Protein AF-A0A813EXC9-F1 (afdb_monomer_lite)

pLDDT: mean 82.4, std 14.67, range [36.88, 93.81]

Structure (mmCIF, N/CA/C/O backbone):
data_AF-A0A813EXC9-F1
#
_entry.id   AF-A0A813EXC9-F1
#
loop_
_atom_site.group_PDB
_atom_site.id
_atom_site.type_symbol
_atom_site.label_atom_id
_atom_site.label_alt_id
_atom_site.label_comp_id
_atom_site.label_asym_id
_atom_site.label_entity_id
_atom_site.label_seq_id
_atom_site.pdbx_PDB_ins_code
_atom_site.Cartn_x
_atom_site.Cartn_y
_atom_site.Cartn_z
_atom_site.occupancy
_atom_site.B_iso_or_equiv
_atom_site.auth_seq_id
_atom_site.auth_comp_id
_atom_site.auth_asym_id
_atom_site.auth_atom_id
_atom_site.pdbx_PDB_model_num
ATOM 1 N N . MET A 1 1 ? 33.077 -6.868 24.577 1.00 56.34 1 MET A N 1
ATOM 2 C CA . MET A 1 1 ? 31.597 -6.773 24.612 1.00 56.34 1 MET A CA 1
ATOM 3 C C . MET A 1 1 ? 31.116 -5.971 23.408 1.00 56.34 1 MET A C 1
ATOM 5 O O . MET A 1 1 ? 31.463 -4.803 23.296 1.00 56.34 1 MET A O 1
ATOM 9 N N . GLY A 1 2 ? 30.395 -6.595 22.471 1.00 70.31 2 GLY A N 1
ATOM 10 C CA . GLY A 1 2 ? 29.879 -5.914 21.276 1.00 70.31 2 GLY A CA 1
ATOM 11 C C . GLY A 1 2 ? 28.722 -4.968 21.612 1.00 70.31 2 GLY A C 1
ATOM 12 O O . GLY A 1 2 ? 27.832 -5.329 22.382 1.00 70.31 2 GLY A O 1
ATOM 13 N N . LYS A 1 3 ? 28.735 -3.751 21.055 1.00 75.19 3 LYS A N 1
ATOM 14 C CA . LYS A 1 3 ? 27.667 -2.755 21.242 1.00 75.19 3 LYS A CA 1
ATOM 15 C C . LYS A 1 3 ? 26.341 -3.311 20.705 1.00 75.19 3 LYS A C 1
ATOM 17 O O . LYS A 1 3 ? 26.259 -3.676 19.534 1.00 75.19 3 LYS A O 1
ATOM 22 N N . LYS A 1 4 ? 25.297 -3.353 21.538 1.00 78.62 4 LYS A N 1
ATOM 23 C CA . LYS A 1 4 ? 23.938 -3.702 21.095 1.00 78.62 4 LYS A CA 1
ATOM 24 C C . LYS A 1 4 ? 23.381 -2.550 20.253 1.00 78.62 4 LYS A C 1
ATOM 26 O O . LYS A 1 4 ? 23.352 -1.410 20.710 1.00 78.62 4 LYS A O 1
ATOM 31 N N . SER A 1 5 ? 22.969 -2.842 19.023 1.00 81.19 5 SER A N 1
ATOM 32 C CA . SER A 1 5 ? 22.331 -1.877 18.122 1.00 81.19 5 SER A CA 1
ATOM 33 C C . SER A 1 5 ? 20.811 -1.991 18.239 1.00 81.19 5 SER A C 1
ATOM 35 O O . SER A 1 5 ? 20.254 -3.046 17.951 1.00 81.19 5 SER A O 1
ATOM 37 N N . TYR A 1 6 ? 20.144 -0.901 18.621 1.00 88.81 6 TYR A N 1
ATOM 38 C CA . TYR A 1 6 ? 18.678 -0.795 18.712 1.00 88.81 6 TYR A CA 1
ATOM 39 C C . TYR A 1 6 ? 18.052 -0.200 17.437 1.00 88.81 6 TYR A C 1
ATOM 41 O O . TYR A 1 6 ? 17.025 0.475 17.485 1.00 88.81 6 TYR A O 1
ATOM 49 N N . ARG A 1 7 ? 18.706 -0.366 16.279 1.00 89.19 7 ARG A N 1
ATOM 50 C CA . ARG A 1 7 ? 18.275 0.280 15.034 1.00 89.19 7 ARG A CA 1
ATOM 51 C C . ARG A 1 7 ? 17.138 -0.507 14.381 1.00 89.19 7 ARG A C 1
ATOM 53 O O . ARG A 1 7 ? 17.307 -1.667 14.016 1.00 89.19 7 ARG A O 1
ATOM 60 N N . ASN A 1 8 ? 15.997 0.153 14.192 1.00 87.69 8 ASN A N 1
ATOM 61 C CA . ASN A 1 8 ? 14.839 -0.437 13.527 1.00 87.69 8 ASN A CA 1
ATOM 62 C C . ASN A 1 8 ? 14.991 -0.359 12.002 1.00 87.69 8 ASN A C 1
ATOM 64 O O . ASN A 1 8 ? 15.122 0.729 11.440 1.00 87.69 8 ASN A O 1
ATOM 68 N N . ASN A 1 9 ? 14.918 -1.509 11.328 1.00 88.69 9 ASN A N 1
ATOM 69 C CA . ASN A 1 9 ? 14.975 -1.605 9.870 1.00 88.69 9 ASN A CA 1
ATOM 70 C C . ASN A 1 9 ? 13.575 -1.869 9.301 1.00 88.69 9 ASN A C 1
ATOM 72 O O . ASN A 1 9 ? 12.906 -2.824 9.692 1.00 88.69 9 ASN A O 1
ATOM 76 N N . GLY A 1 10 ? 13.133 -1.036 8.357 1.00 84.94 10 GLY A N 1
ATOM 77 C CA . GLY A 1 10 ? 11.822 -1.160 7.717 1.00 84.94 10 GLY A CA 1
ATOM 78 C C . GLY A 1 10 ? 11.909 -1.665 6.278 1.00 84.94 10 GLY A C 1
ATOM 79 O O . GLY A 1 10 ? 12.677 -1.144 5.468 1.00 84.94 10 GLY A O 1
ATOM 80 N N . SER A 1 11 ? 11.068 -2.636 5.919 1.00 87.56 11 SER A N 1
ATOM 8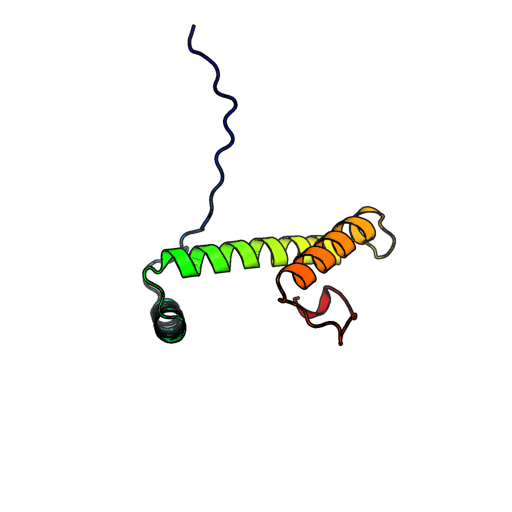1 C CA . SER A 1 11 ? 10.859 -3.006 4.517 1.00 87.56 11 SER A CA 1
ATOM 82 C C . SER A 1 11 ? 9.931 -1.996 3.833 1.00 87.56 11 SER A C 1
ATOM 84 O O . SER A 1 11 ? 8.897 -1.603 4.378 1.00 87.56 11 SER A O 1
ATOM 86 N N . THR A 1 12 ? 10.303 -1.563 2.626 1.00 88.56 12 THR A N 1
ATOM 87 C CA . THR A 1 12 ? 9.537 -0.575 1.837 1.00 88.56 12 THR A CA 1
ATOM 88 C C . THR A 1 12 ? 8.750 -1.193 0.684 1.00 88.56 12 THR A C 1
ATOM 90 O O . THR A 1 12 ? 7.905 -0.524 0.106 1.00 88.56 12 THR A O 1
ATOM 93 N N . PHE A 1 13 ? 9.013 -2.452 0.340 1.00 90.81 13 PHE A N 1
ATOM 94 C CA . PHE A 1 13 ? 8.383 -3.154 -0.775 1.00 90.81 13 PHE A CA 1
ATOM 95 C C . PHE A 1 13 ? 8.292 -4.647 -0.462 1.00 90.81 13 PHE A C 1
ATOM 97 O O . PHE A 1 13 ? 9.041 -5.159 0.374 1.00 90.81 13 PHE A O 1
ATOM 104 N N . ARG A 1 14 ? 7.408 -5.349 -1.170 1.00 89.31 14 ARG A N 1
ATOM 105 C CA . ARG A 1 14 ? 7.301 -6.808 -1.123 1.00 89.31 14 ARG A CA 1
ATOM 106 C C . ARG A 1 14 ? 7.428 -7.357 -2.538 1.00 89.31 14 ARG A C 1
ATOM 108 O O . ARG A 1 14 ? 6.852 -6.794 -3.461 1.00 89.31 14 ARG A O 1
ATOM 115 N N . LYS A 1 15 ? 8.205 -8.427 -2.706 1.00 90.38 15 LYS A N 1
ATOM 116 C CA . LYS A 1 15 ? 8.347 -9.106 -3.999 1.00 90.38 15 LYS A CA 1
ATOM 117 C C . LYS A 1 15 ? 7.093 -9.947 -4.294 1.00 90.38 15 LYS A C 1
ATOM 119 O O . LYS A 1 15 ? 6.497 -10.468 -3.344 1.00 90.38 15 LYS A O 1
ATOM 124 N N . PRO A 1 16 ? 6.704 -10.101 -5.571 1.00 91.50 16 PRO A N 1
ATOM 125 C CA . PRO A 1 16 ? 5.645 -11.028 -5.960 1.00 91.50 16 PRO A CA 1
ATOM 126 C C . PRO A 1 16 ? 6.021 -12.466 -5.574 1.00 91.50 16 PRO A C 1
ATOM 128 O O . PRO A 1 16 ? 7.198 -12.827 -5.587 1.00 91.50 16 PRO A O 1
ATOM 131 N N . LYS A 1 17 ? 5.022 -13.288 -5.221 1.00 89.75 17 LYS A N 1
ATOM 132 C CA . LYS A 1 17 ? 5.243 -14.700 -4.853 1.00 89.75 17 LYS A CA 1
ATOM 133 C C . LYS A 1 17 ? 5.713 -15.534 -6.046 1.00 89.75 17 LYS A C 1
ATOM 135 O O . LYS A 1 17 ? 6.579 -16.385 -5.886 1.00 89.75 17 LYS A O 1
ATOM 140 N N . ARG A 1 18 ? 5.128 -15.292 -7.221 1.00 90.25 18 ARG A N 1
ATOM 141 C CA . ARG A 1 18 ? 5.426 -15.991 -8.472 1.00 90.25 18 ARG A CA 1
ATOM 142 C C . ARG A 1 18 ? 6.117 -15.023 -9.441 1.00 90.25 18 ARG A C 1
ATOM 144 O O . ARG A 1 18 ? 5.528 -13.998 -9.790 1.00 90.25 18 ARG A O 1
ATOM 151 N N . PRO A 1 19 ? 7.373 -15.293 -9.841 1.00 88.88 19 PRO A N 1
ATOM 152 C CA . PRO A 1 19 ? 8.118 -14.371 -10.696 1.00 88.88 19 PRO A CA 1
ATOM 153 C C . PRO A 1 19 ? 7.554 -14.241 -12.119 1.00 88.88 19 PRO A C 1
ATOM 155 O O . PRO A 1 19 ? 7.451 -13.123 -12.623 1.00 88.88 19 PRO A O 1
ATOM 158 N N . PHE A 1 20 ? 7.159 -15.349 -12.752 1.0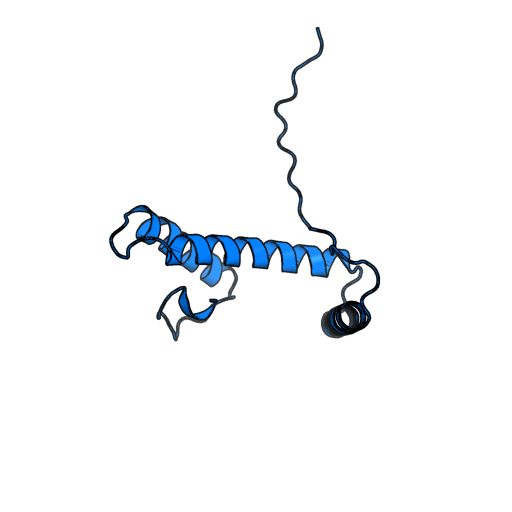0 88.06 20 PHE A N 1
ATOM 159 C CA . PHE A 1 20 ? 6.849 -15.403 -14.188 1.00 88.06 20 PHE A CA 1
ATOM 160 C C . PHE A 1 20 ? 5.357 -15.614 -14.461 1.00 88.06 20 PHE A C 1
ATOM 162 O O . PHE A 1 20 ? 4.933 -16.664 -14.927 1.00 88.06 20 PHE A O 1
ATOM 169 N N . GLU A 1 21 ? 4.554 -14.596 -14.167 1.00 91.25 21 GLU A N 1
ATOM 170 C CA . GLU A 1 21 ? 3.134 -14.559 -14.527 1.00 91.25 21 GLU A CA 1
ATOM 171 C C . GLU A 1 21 ? 2.934 -13.497 -15.605 1.00 91.25 21 GLU A C 1
ATOM 173 O O . GLU A 1 21 ? 3.184 -12.315 -15.355 1.00 91.25 21 GLU A O 1
ATOM 178 N N . LYS A 1 22 ? 2.515 -13.922 -16.802 1.00 91.81 22 LYS A N 1
ATOM 179 C CA . LYS A 1 22 ? 2.376 -13.044 -17.972 1.00 91.81 22 LYS A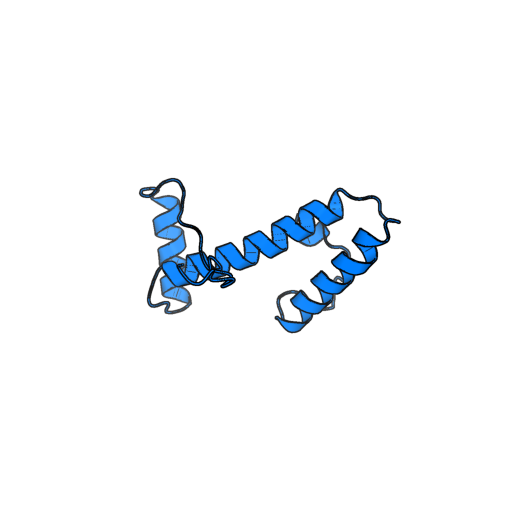 CA 1
ATOM 180 C C . LYS A 1 22 ? 1.436 -11.868 -17.688 1.00 91.81 22 LYS A C 1
ATOM 182 O O . LYS A 1 22 ? 1.836 -10.722 -17.845 1.00 91.81 22 LYS A O 1
ATOM 187 N N . GLU A 1 23 ? 0.256 -12.147 -17.138 1.00 91.56 23 GLU A N 1
ATOM 188 C CA . GLU A 1 23 ? -0.760 -11.136 -16.807 1.00 91.56 23 GLU A CA 1
ATOM 189 C C . GLU A 1 23 ? -0.229 -10.043 -15.867 1.00 91.56 23 GLU A C 1
ATOM 191 O O . GLU A 1 23 ? -0.447 -8.851 -16.088 1.00 91.56 23 GLU A O 1
ATOM 196 N N . ARG A 1 24 ? 0.529 -10.434 -14.832 1.00 92.38 24 ARG A N 1
ATOM 197 C CA . ARG A 1 24 ? 1.146 -9.495 -13.885 1.00 92.38 24 ARG A CA 1
ATOM 198 C C . ARG A 1 24 ? 2.207 -8.637 -14.568 1.00 92.38 24 ARG A C 1
ATOM 200 O O . ARG A 1 24 ? 2.290 -7.442 -14.293 1.00 92.38 24 ARG A O 1
ATOM 207 N N . LEU A 1 25 ? 3.046 -9.245 -15.408 1.00 91.44 25 LEU A N 1
ATOM 208 C CA . LEU A 1 25 ? 4.108 -8.536 -16.120 1.00 91.44 25 LEU A CA 1
ATOM 209 C C . LEU A 1 25 ? 3.526 -7.499 -17.083 1.00 91.44 25 LEU A C 1
ATOM 211 O O . LEU A 1 25 ? 4.009 -6.369 -17.081 1.00 91.44 25 LEU A O 1
ATOM 215 N N . ASP A 1 26 ? 2.477 -7.856 -17.821 1.00 93.00 26 ASP A N 1
ATOM 216 C CA . ASP A 1 26 ? 1.802 -6.964 -18.767 1.00 93.00 26 ASP A CA 1
ATOM 217 C C . ASP A 1 26 ? 1.113 -5.797 -18.036 1.00 93.00 26 ASP A C 1
ATOM 219 O O . ASP A 1 26 ? 1.277 -4.635 -18.417 1.00 93.00 26 ASP A O 1
ATOM 223 N N . ALA A 1 27 ? 0.432 -6.069 -16.915 1.00 91.56 27 ALA A N 1
ATOM 224 C CA . ALA A 1 27 ? -0.185 -5.032 -16.086 1.00 91.56 27 ALA A CA 1
ATOM 225 C C . ALA A 1 27 ? 0.848 -4.068 -15.472 1.00 91.56 27 ALA A C 1
ATOM 227 O O . ALA A 1 27 ? 0.651 -2.852 -15.475 1.00 91.56 27 ALA A O 1
ATOM 228 N N . GLU A 1 28 ? 1.971 -4.588 -14.963 1.00 90.94 28 GLU A N 1
ATOM 229 C CA . GLU A 1 28 ? 3.060 -3.756 -14.439 1.00 90.94 28 GLU A CA 1
ATOM 230 C C . GLU A 1 28 ? 3.700 -2.904 -15.537 1.00 90.94 28 GLU A C 1
ATOM 232 O O . GLU A 1 28 ? 3.999 -1.738 -15.293 1.00 90.94 28 GLU A O 1
ATOM 237 N N . MET A 1 29 ? 3.895 -3.455 -16.738 1.00 91.06 29 MET A N 1
ATOM 238 C CA . MET A 1 29 ? 4.459 -2.716 -17.871 1.00 91.06 29 MET A CA 1
ATOM 239 C C . MET A 1 29 ? 3.551 -1.573 -18.321 1.00 91.06 29 MET A C 1
ATOM 241 O O . MET A 1 29 ? 4.052 -0.484 -18.593 1.00 91.06 29 MET A O 1
ATOM 245 N N . LYS A 1 30 ? 2.231 -1.784 -18.330 1.00 93.56 30 LYS A N 1
ATOM 246 C CA . LYS A 1 30 ? 1.262 -0.730 -18.642 1.00 93.56 30 LYS A CA 1
ATOM 247 C C . LYS A 1 30 ? 1.369 0.449 -17.668 1.00 93.56 30 LYS A C 1
ATOM 249 O O . LYS A 1 30 ? 1.537 1.581 -18.103 1.00 93.56 30 LYS A O 1
ATOM 254 N N . ILE A 1 31 ? 1.373 0.179 -16.359 1.00 92.69 31 ILE A N 1
ATOM 255 C CA . ILE A 1 31 ? 1.499 1.217 -15.316 1.00 92.69 31 ILE A CA 1
ATOM 256 C C . ILE A 1 31 ? 2.848 1.940 -15.424 1.00 92.69 31 ILE A C 1
ATOM 258 O O . ILE A 1 31 ? 2.924 3.159 -15.299 1.00 92.69 31 ILE A O 1
ATOM 262 N N . VAL A 1 32 ? 3.931 1.196 -15.656 1.00 93.69 32 VAL A N 1
ATOM 263 C CA . VAL A 1 32 ? 5.264 1.785 -15.828 1.00 93.69 32 VAL A CA 1
ATOM 264 C C . VAL A 1 32 ? 5.300 2.722 -17.036 1.00 93.69 32 VAL A C 1
ATOM 266 O O . VAL A 1 32 ? 5.883 3.798 -16.926 1.00 93.69 32 VAL A O 1
ATOM 269 N N . GLY A 1 33 ? 4.654 2.347 -18.145 1.00 92.69 33 GLY A N 1
ATOM 270 C CA . GLY A 1 33 ? 4.548 3.177 -19.344 1.00 92.69 33 GLY A CA 1
ATOM 271 C C . GLY A 1 33 ? 3.703 4.435 -19.138 1.00 92.69 33 GLY A C 1
ATOM 272 O O . GLY A 1 33 ? 4.134 5.519 -19.513 1.00 92.69 33 GLY A O 1
ATOM 273 N N . GLU A 1 34 ? 2.539 4.312 -18.496 1.00 93.81 34 GLU A N 1
ATOM 274 C CA . GLU A 1 34 ? 1.620 5.437 -18.254 1.00 93.81 34 GLU A CA 1
ATOM 275 C C . GLU A 1 34 ? 2.219 6.510 -17.336 1.00 93.81 34 GLU A C 1
ATOM 277 O O . GLU A 1 34 ? 2.052 7.702 -17.582 1.00 93.81 34 GLU A O 1
ATOM 282 N N . TYR A 1 35 ? 2.933 6.096 -16.286 1.00 91.31 35 TYR A N 1
ATOM 283 C CA . TYR A 1 35 ? 3.497 7.012 -15.289 1.00 91.31 35 TYR A CA 1
ATOM 284 C C . TYR A 1 35 ? 4.994 7.305 -15.486 1.00 91.31 35 TYR A C 1
ATOM 286 O O . TYR A 1 35 ? 5.574 8.041 -14.689 1.00 91.31 35 TYR A O 1
ATOM 294 N N . GLY A 1 36 ? 5.636 6.734 -16.512 1.00 92.69 36 GLY A N 1
ATOM 295 C CA . GLY A 1 36 ? 7.057 6.954 -16.811 1.00 92.69 36 GLY A CA 1
ATOM 296 C C . GLY A 1 36 ? 8.013 6.478 -15.709 1.00 92.69 36 GLY A C 1
ATOM 297 O O . GLY A 1 36 ? 9.016 7.133 -15.422 1.00 92.69 36 GLY A O 1
ATOM 298 N N . LEU A 1 37 ? 7.700 5.361 -15.047 1.00 93.56 37 LEU A N 1
ATOM 299 C CA . LEU A 1 37 ? 8.487 4.855 -13.916 1.00 93.56 37 LEU A CA 1
ATOM 300 C C . LEU A 1 37 ? 9.819 4.248 -14.381 1.00 93.56 37 LEU A C 1
ATOM 302 O O . LEU A 1 37 ? 9.887 3.563 -15.400 1.00 93.56 37 LEU A O 1
ATOM 306 N N . LYS A 1 38 ? 10.889 4.419 -13.594 1.00 88.25 38 LYS A N 1
ATOM 307 C CA . LYS A 1 38 ? 12.218 3.889 -13.959 1.00 88.25 38 LYS A CA 1
ATOM 308 C C . LYS A 1 38 ? 12.332 2.392 -13.680 1.00 88.25 38 LYS A C 1
ATOM 310 O O . LYS A 1 38 ? 12.999 1.670 -14.413 1.00 88.25 38 LYS A O 1
ATOM 315 N N . ASN A 1 39 ? 11.730 1.927 -12.581 1.00 89.88 39 ASN A N 1
ATOM 316 C CA . ASN A 1 39 ? 11.913 0.567 -12.072 1.00 89.88 39 ASN A CA 1
ATOM 317 C C . ASN A 1 39 ? 10.607 -0.042 -11.542 1.00 89.88 39 ASN A C 1
ATOM 319 O O . ASN A 1 39 ? 9.879 0.593 -10.782 1.00 89.88 39 ASN A O 1
ATOM 323 N N . LYS A 1 40 ? 10.402 -1.353 -11.758 1.00 89.62 40 LYS A N 1
ATOM 324 C CA . LYS A 1 40 ? 9.273 -2.120 -11.172 1.00 89.62 40 LYS A CA 1
ATOM 325 C C . LYS A 1 40 ? 9.206 -2.061 -9.640 1.00 89.62 40 LYS A C 1
ATOM 327 O O . LYS A 1 40 ? 8.145 -2.219 -9.042 1.00 89.62 40 LYS A O 1
ATOM 332 N N . ARG A 1 41 ? 10.335 -1.779 -8.978 1.00 90.94 41 ARG A N 1
ATOM 333 C CA . ARG A 1 41 ? 10.395 -1.593 -7.521 1.00 90.94 41 ARG A CA 1
ATOM 334 C C . ARG A 1 41 ? 9.521 -0.432 -7.036 1.00 90.94 41 ARG A C 1
ATOM 336 O O . ARG A 1 41 ? 9.046 -0.485 -5.906 1.00 90.94 41 ARG A O 1
ATOM 343 N N . GLU A 1 42 ? 9.316 0.598 -7.852 1.00 91.38 42 GLU A N 1
ATOM 344 C CA . GLU A 1 42 ? 8.465 1.747 -7.516 1.00 91.38 42 GLU A CA 1
ATOM 345 C C . GLU A 1 42 ? 6.996 1.332 -7.470 1.00 91.38 42 GLU A C 1
ATOM 347 O O . GLU A 1 42 ? 6.318 1.594 -6.476 1.00 91.38 42 GLU A O 1
ATOM 352 N N . VAL A 1 43 ? 6.558 0.545 -8.456 1.00 92.19 43 VAL A N 1
ATOM 353 C CA . VAL A 1 43 ? 5.226 -0.074 -8.465 1.00 92.19 43 VAL A CA 1
ATOM 354 C C . VAL A 1 43 ? 5.018 -0.911 -7.201 1.00 92.19 43 VAL A C 1
ATOM 356 O O . VAL A 1 43 ? 4.036 -0.725 -6.481 1.00 92.19 43 VAL A O 1
ATOM 359 N N . TRP A 1 44 ? 5.979 -1.771 -6.848 1.00 93.19 44 TRP A N 1
ATOM 360 C CA . TRP A 1 44 ? 5.871 -2.618 -5.653 1.00 93.19 44 TRP A CA 1
ATOM 361 C C . TRP A 1 44 ? 5.874 -1.834 -4.335 1.00 93.19 44 TRP A C 1
ATOM 363 O O . TRP A 1 44 ? 5.286 -2.287 -3.352 1.00 93.19 44 TRP A O 1
ATOM 373 N N . ARG A 1 45 ? 6.516 -0.661 -4.280 1.00 92.31 45 ARG A N 1
ATOM 374 C CA . ARG A 1 45 ? 6.459 0.230 -3.107 1.00 92.31 45 ARG A CA 1
ATOM 375 C C . ARG A 1 45 ? 5.060 0.805 -2.919 1.00 92.31 45 ARG A C 1
ATOM 377 O O . ARG A 1 45 ? 4.539 0.771 -1.805 1.00 92.31 45 ARG A O 1
ATOM 384 N N . VAL A 1 46 ? 4.445 1.283 -3.999 1.00 91.25 46 VAL A N 1
ATOM 385 C CA . VAL A 1 46 ? 3.084 1.839 -3.965 1.00 91.25 46 VAL A CA 1
ATOM 386 C C . VAL A 1 46 ? 2.069 0.749 -3.627 1.00 91.25 46 VAL A C 1
ATOM 388 O O . VAL A 1 46 ? 1.259 0.924 -2.718 1.00 91.25 46 VAL A O 1
ATOM 391 N N . GLN A 1 47 ? 2.174 -0.421 -4.263 1.00 91.44 47 GLN A N 1
ATOM 392 C CA . GLN A 1 47 ? 1.338 -1.583 -3.943 1.00 91.44 47 GLN A CA 1
ATOM 393 C C . GLN A 1 47 ? 1.465 -1.993 -2.472 1.00 91.44 47 GLN A C 1
ATOM 395 O O . GLN A 1 47 ? 0.465 -2.279 -1.815 1.00 91.44 47 GLN A O 1
ATOM 400 N N . TYR A 1 48 ? 2.681 -1.983 -1.922 1.00 92.31 48 TYR A N 1
ATOM 401 C CA . TYR A 1 48 ? 2.905 -2.305 -0.516 1.00 92.31 48 TYR A CA 1
ATOM 402 C C . TYR A 1 48 ? 2.292 -1.266 0.435 1.00 92.31 48 TYR A C 1
ATOM 404 O O . TYR A 1 48 ? 1.699 -1.638 1.450 1.00 92.31 48 TYR A O 1
ATOM 412 N N . ALA A 1 49 ? 2.379 0.026 0.108 1.00 90.38 49 ALA A N 1
ATOM 413 C CA . ALA A 1 49 ? 1.731 1.084 0.881 1.00 90.38 49 ALA A CA 1
ATOM 414 C C . ALA A 1 49 ? 0.197 0.947 0.863 1.00 90.38 49 ALA A C 1
ATOM 416 O O . ALA A 1 49 ? -0.434 1.004 1.921 1.00 90.38 49 ALA A O 1
ATOM 417 N N . LEU A 1 50 ? -0.389 0.679 -0.308 1.00 90.31 50 LEU A N 1
ATOM 418 C CA . LEU A 1 50 ? -1.823 0.412 -0.457 1.00 90.31 50 LEU A CA 1
ATOM 419 C C . LEU A 1 50 ? -2.255 -0.828 0.332 1.00 90.31 50 LEU A C 1
ATOM 421 O O . LEU A 1 50 ? -3.260 -0.790 1.040 1.00 90.31 50 LEU A O 1
ATOM 425 N N . ALA A 1 51 ? -1.477 -1.910 0.279 1.00 91.25 51 ALA A N 1
ATOM 426 C CA . ALA A 1 51 ? -1.767 -3.132 1.023 1.00 91.25 51 ALA A CA 1
ATOM 427 C C . ALA A 1 51 ? -1.805 -2.898 2.543 1.00 91.25 51 ALA A C 1
ATOM 429 O O . ALA A 1 51 ? -2.668 -3.456 3.223 1.00 91.25 51 ALA A O 1
ATOM 430 N N . LYS A 1 52 ? -0.926 -2.043 3.087 1.00 90.19 52 LYS A N 1
ATOM 431 C CA . LYS A 1 52 ? -0.958 -1.662 4.511 1.00 90.19 52 LYS A CA 1
ATOM 432 C C . LYS A 1 52 ? -2.243 -0.927 4.882 1.00 90.19 52 LYS A C 1
ATOM 434 O O . LYS A 1 52 ? -2.861 -1.272 5.883 1.00 90.19 52 LYS A O 1
ATOM 439 N N . ILE A 1 53 ? -2.653 0.044 4.064 1.00 89.19 53 ILE A N 1
ATOM 440 C CA . ILE A 1 53 ? -3.892 0.808 4.278 1.00 89.19 53 ILE A CA 1
ATOM 441 C C . ILE A 1 53 ? -5.103 -0.132 4.229 1.00 89.19 53 ILE A C 1
ATOM 443 O O . ILE A 1 53 ? -5.927 -0.118 5.139 1.00 89.19 53 ILE A O 1
ATOM 447 N N . ARG A 1 54 ? -5.169 -1.011 3.222 1.00 90.56 54 ARG A N 1
ATOM 448 C CA . ARG A 1 54 ? -6.255 -1.993 3.069 1.00 90.56 54 ARG A CA 1
ATOM 449 C C . ARG A 1 54 ? -6.317 -2.991 4.221 1.00 90.56 54 ARG A C 1
ATOM 451 O O . ARG A 1 54 ? -7.402 -3.329 4.675 1.00 90.56 54 ARG A O 1
ATOM 458 N N . THR A 1 55 ? -5.169 -3.468 4.700 1.00 90.44 55 THR A N 1
ATOM 459 C CA . THR A 1 55 ? -5.128 -4.412 5.827 1.00 90.44 55 THR A CA 1
ATOM 460 C C . THR A 1 55 ? -5.626 -3.746 7.108 1.00 90.44 55 THR A C 1
ATOM 462 O O . THR A 1 55 ? -6.454 -4.334 7.795 1.00 90.44 55 THR A O 1
ATOM 465 N N . ALA A 1 56 ? -5.206 -2.503 7.373 1.00 88.31 56 ALA A N 1
ATOM 466 C CA . ALA A 1 56 ? -5.708 -1.719 8.501 1.00 88.31 56 ALA A CA 1
ATOM 467 C C . ALA A 1 56 ? -7.226 -1.478 8.402 1.00 88.31 56 ALA A C 1
ATOM 469 O O . ALA A 1 56 ? -7.947 -1.655 9.376 1.00 88.31 56 ALA A O 1
ATOM 470 N N . ALA A 1 57 ? -7.737 -1.149 7.213 1.00 88.00 57 ALA A N 1
ATOM 471 C CA . ALA A 1 57 ? -9.175 -1.012 6.989 1.00 88.00 57 ALA A CA 1
ATOM 472 C C . ALA A 1 57 ? -9.937 -2.320 7.281 1.00 88.00 57 ALA A C 1
ATOM 474 O O . ALA A 1 57 ? -10.935 -2.302 7.997 1.00 88.00 57 ALA A O 1
ATOM 475 N N . ARG A 1 58 ? -9.438 -3.468 6.797 1.00 89.69 58 ARG A N 1
ATOM 476 C CA . ARG A 1 58 ? -10.057 -4.785 7.040 1.00 89.69 58 ARG A CA 1
ATOM 477 C C . ARG A 1 58 ? -10.128 -5.132 8.525 1.00 89.69 58 ARG A C 1
ATOM 479 O O . ARG A 1 58 ? -11.165 -5.606 8.969 1.00 89.69 58 ARG A O 1
ATOM 486 N N . THR A 1 59 ? -9.067 -4.867 9.288 1.00 87.62 59 THR A N 1
ATOM 487 C CA . THR A 1 59 ? -9.052 -5.119 10.741 1.00 87.62 59 THR A CA 1
ATOM 488 C C . THR A 1 59 ? -10.018 -4.221 11.511 1.00 87.62 59 THR A C 1
ATOM 490 O O . THR A 1 59 ? -10.512 -4.614 12.562 1.00 87.62 59 THR A O 1
ATOM 493 N N . LEU A 1 60 ? -10.306 -3.023 10.995 1.00 85.31 60 LEU A N 1
ATOM 494 C CA . LEU A 1 60 ? -11.253 -2.095 11.618 1.00 85.31 60 LEU A CA 1
ATOM 495 C C . LEU A 1 60 ? -12.708 -2.459 11.309 1.00 85.31 60 LEU A C 1
ATOM 497 O O . LEU A 1 60 ? -13.570 -2.284 12.163 1.00 85.31 60 LEU A O 1
ATOM 501 N N . LEU A 1 61 ? -12.985 -2.999 10.118 1.00 83.38 61 LEU A N 1
ATOM 502 C CA . LEU A 1 61 ? -14.332 -3.441 9.737 1.00 83.38 61 LEU A CA 1
ATOM 503 C C . LEU A 1 61 ? -14.798 -4.679 10.508 1.00 83.38 61 LEU A C 1
ATOM 505 O O . LEU A 1 61 ? -15.995 -4.840 10.713 1.00 83.38 61 LEU A O 1
ATOM 509 N N . THR A 1 62 ? -13.872 -5.535 10.946 1.00 85.81 62 THR A N 1
ATOM 510 C CA . THR A 1 62 ? -14.190 -6.715 11.767 1.00 85.81 62 THR A CA 1
ATOM 511 C C . THR A 1 62 ? -14.544 -6.375 13.214 1.00 85.81 62 THR A C 1
ATOM 513 O O . THR A 1 62 ? -15.078 -7.225 13.916 1.00 85.81 62 THR A O 1
ATOM 516 N N . GLN A 1 63 ? -14.209 -5.172 13.687 1.00 82.56 63 GLN A N 1
ATOM 517 C CA . GLN A 1 63 ? -14.519 -4.735 15.049 1.00 82.56 63 GLN A CA 1
ATOM 518 C C . GLN A 1 63 ? -15.932 -4.159 15.135 1.00 82.56 63 GLN A C 1
ATOM 520 O O . GLN A 1 63 ? -16.433 -3.600 14.159 1.00 82.56 63 GLN A O 1
ATOM 525 N N . ASP A 1 64 ? -16.543 -4.251 16.316 1.00 81.25 64 ASP A N 1
ATOM 526 C CA . ASP A 1 64 ? -17.857 -3.664 16.582 1.00 81.25 64 ASP A CA 1
ATOM 527 C C . ASP A 1 64 ? -17.864 -2.142 16.366 1.00 81.25 64 ASP A C 1
ATOM 529 O O . ASP A 1 64 ? -16.854 -1.461 16.558 1.00 81.25 64 ASP A O 1
ATOM 533 N N . GLU A 1 65 ? -19.009 -1.599 15.956 1.00 73.62 65 GLU A N 1
ATOM 534 C CA . GLU A 1 65 ? -19.158 -0.186 15.597 1.00 73.62 65 GLU A CA 1
ATOM 535 C C . GLU A 1 65 ? -18.914 0.772 16.767 1.00 73.62 65 GLU A C 1
ATOM 537 O O . GLU A 1 65 ? -18.504 1.911 16.540 1.00 73.62 65 GLU A O 1
ATOM 542 N N . LYS A 1 66 ? -19.118 0.313 18.006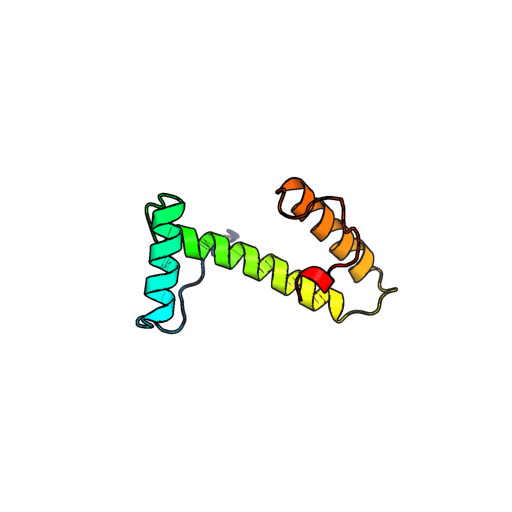 1.00 81.25 66 LYS A N 1
ATOM 543 C CA . LYS A 1 66 ? -18.965 1.129 19.217 1.00 81.25 66 LYS A CA 1
ATOM 544 C C . LYS A 1 66 ? -17.595 0.991 19.876 1.00 81.25 66 LYS A C 1
ATOM 546 O O . LYS A 1 66 ? -17.378 1.572 20.938 1.00 81.25 66 LYS A O 1
ATOM 551 N N . SER A 1 67 ? -16.668 0.229 19.293 1.00 82.56 67 SER A N 1
ATOM 552 C CA . SER A 1 67 ? -15.345 0.076 19.891 1.00 82.56 67 SER A CA 1
ATOM 553 C C . SER A 1 67 ? -14.527 1.369 19.769 1.00 82.56 67 SER A C 1
ATOM 555 O O . SER A 1 67 ? -14.422 1.985 18.705 1.00 82.56 67 SER A O 1
ATOM 557 N N . GLU A 1 68 ? -13.895 1.775 20.870 1.00 83.81 68 GLU A N 1
ATOM 558 C CA . GLU A 1 68 ? -13.038 2.966 20.917 1.00 83.81 68 GLU A CA 1
ATOM 559 C C . GLU A 1 68 ? -11.870 2.870 19.917 1.00 83.81 68 GLU A C 1
ATOM 561 O O . GLU A 1 68 ? -11.503 3.845 19.255 1.00 83.81 68 GLU A O 1
ATOM 566 N N . THR A 1 69 ? -11.344 1.655 19.719 1.00 83.44 69 THR A N 1
ATOM 567 C CA . THR A 1 69 ? -10.280 1.368 18.750 1.00 83.44 69 THR A CA 1
ATOM 568 C C . THR A 1 69 ? -10.716 1.650 17.318 1.00 83.44 69 THR A C 1
ATOM 570 O O . THR A 1 69 ? -9.935 2.221 16.553 1.00 83.44 69 THR A O 1
ATOM 573 N N . ARG A 1 70 ? -11.955 1.302 16.948 1.00 84.81 70 ARG A N 1
ATOM 574 C CA . ARG A 1 70 ? -12.489 1.530 15.601 1.00 84.81 70 ARG A CA 1
ATOM 575 C C . ARG A 1 70 ? -12.703 3.012 15.336 1.00 84.81 70 ARG A C 1
ATOM 577 O O . ARG A 1 70 ? -12.331 3.482 14.262 1.00 84.81 70 ARG A O 1
ATOM 584 N N . LEU A 1 71 ? -13.249 3.748 16.303 1.00 85.06 71 LEU A N 1
ATOM 585 C CA . LEU A 1 71 ? -13.484 5.187 16.175 1.00 85.06 71 LEU A CA 1
ATOM 586 C C . LEU A 1 71 ? -12.164 5.949 16.018 1.00 85.06 71 LEU A C 1
ATOM 588 O O . LEU A 1 71 ? -11.985 6.682 15.045 1.00 85.06 71 LEU A O 1
ATOM 592 N N . PHE A 1 72 ? -11.203 5.709 16.912 1.00 87.56 72 PHE A N 1
ATOM 593 C CA . PHE A 1 72 ? -9.931 6.427 16.900 1.00 87.56 72 PHE A CA 1
ATOM 594 C C . PHE A 1 72 ? -9.063 6.066 15.686 1.00 87.56 72 PHE A C 1
ATOM 596 O O . PHE A 1 72 ? -8.624 6.943 14.934 1.00 87.56 72 PHE A O 1
ATOM 603 N N . GLN A 1 73 ? -8.824 4.771 15.454 1.00 86.50 73 GLN A N 1
ATOM 604 C CA . GLN A 1 73 ? -7.970 4.333 14.347 1.00 86.50 73 GLN A CA 1
ATOM 605 C C . GLN A 1 73 ? -8.644 4.549 12.987 1.00 86.50 73 GLN A C 1
ATOM 607 O O . GLN A 1 73 ? -7.961 4.883 12.016 1.00 86.50 73 GLN A O 1
ATOM 612 N N . GLY A 1 74 ? -9.971 4.410 12.909 1.00 85.62 74 GLY A N 1
ATOM 613 C CA . GLY A 1 74 ? -10.746 4.693 11.704 1.00 85.62 74 GLY A CA 1
ATOM 614 C C . GLY A 1 74 ? -10.677 6.164 11.309 1.00 85.62 74 GLY A C 1
ATOM 615 O O . GLY A 1 74 ? -10.363 6.476 10.158 1.00 85.62 74 GLY A O 1
ATOM 616 N N . GLU A 1 75 ? -10.872 7.080 12.259 1.00 86.00 75 GLU A N 1
ATOM 617 C CA . GLU A 1 75 ? -10.765 8.513 11.986 1.00 86.00 75 GLU A CA 1
ATOM 618 C C . GLU A 1 75 ? -9.330 8.915 11.603 1.00 86.00 75 GLU A C 1
ATOM 620 O O . GLU A 1 75 ? -9.118 9.668 10.646 1.00 86.00 75 GLU A O 1
ATOM 625 N N . ALA A 1 76 ? -8.318 8.363 12.283 1.00 89.00 76 ALA A N 1
ATOM 626 C CA . ALA A 1 76 ? -6.916 8.591 11.939 1.00 89.00 76 ALA A CA 1
ATOM 627 C C . ALA A 1 76 ? -6.575 8.111 10.514 1.00 89.00 76 ALA A C 1
ATOM 629 O O . ALA A 1 76 ? -5.857 8.803 9.779 1.00 89.00 76 ALA A O 1
ATOM 630 N N . LEU A 1 77 ? -7.111 6.958 10.097 1.00 87.25 77 LEU A N 1
ATOM 631 C CA . LEU A 1 77 ? -6.921 6.423 8.749 1.00 87.25 77 LEU A CA 1
ATOM 632 C C . LEU A 1 77 ? -7.556 7.338 7.693 1.00 87.25 77 LEU A C 1
ATOM 634 O O . LEU A 1 77 ? -6.900 7.678 6.704 1.00 87.25 77 LEU A O 1
ATOM 638 N N . LEU A 1 78 ? -8.786 7.801 7.933 1.00 85.81 78 LEU A N 1
ATOM 639 C CA . LEU A 1 78 ? -9.497 8.721 7.040 1.00 85.81 78 LEU A CA 1
ATOM 640 C C . LEU A 1 78 ? -8.764 10.061 6.898 1.00 85.81 78 LEU A C 1
ATOM 642 O O . LEU A 1 78 ? -8.536 10.520 5.777 1.00 85.81 78 LEU A O 1
ATOM 646 N N . ARG A 1 79 ? -8.302 10.657 8.005 1.00 87.38 79 ARG A N 1
ATOM 647 C CA . ARG A 1 79 ? -7.503 11.897 7.977 1.00 87.38 79 ARG A CA 1
ATOM 648 C C . ARG A 1 79 ? -6.235 11.739 7.136 1.00 87.38 79 ARG A C 1
ATOM 650 O O . ARG A 1 79 ? -5.886 12.632 6.361 1.00 87.38 79 ARG A O 1
ATOM 657 N N . ARG A 1 80 ? -5.551 10.595 7.248 1.00 86.25 80 ARG A N 1
ATOM 658 C CA . ARG A 1 80 ? -4.358 10.299 6.442 1.00 86.25 80 ARG A CA 1
ATOM 659 C C . ARG A 1 80 ? -4.687 10.186 4.952 1.00 86.25 80 ARG A C 1
ATOM 661 O O . ARG A 1 80 ? -3.924 10.695 4.137 1.00 86.25 80 ARG A O 1
ATOM 668 N N . MET A 1 81 ? -5.798 9.544 4.595 1.00 85.19 81 MET A N 1
ATOM 669 C CA . MET A 1 81 ? -6.214 9.388 3.196 1.00 85.19 81 MET A CA 1
ATOM 670 C C . MET A 1 81 ? -6.608 10.719 2.550 1.00 85.19 81 MET A C 1
ATOM 672 O O . MET A 1 81 ? -6.240 10.955 1.402 1.00 85.19 81 MET A O 1
ATOM 676 N N . ILE A 1 82 ? -7.282 11.603 3.293 1.00 87.12 82 ILE A N 1
ATOM 677 C CA . ILE A 1 82 ? -7.626 12.956 2.829 1.00 87.12 82 ILE A CA 1
ATOM 678 C C . ILE A 1 82 ? -6.357 13.772 2.569 1.00 87.12 82 ILE A C 1
ATOM 680 O O . ILE A 1 82 ? -6.239 14.402 1.523 1.00 87.12 82 ILE A O 1
ATOM 684 N N . ARG A 1 83 ? -5.364 13.704 3.467 1.00 86.12 83 ARG A N 1
ATOM 685 C CA . ARG A 1 83 ? -4.077 14.396 3.282 1.00 86.12 83 ARG A CA 1
ATOM 686 C C . ARG A 1 83 ? -3.320 13.921 2.040 1.00 86.12 83 ARG A C 1
ATOM 688 O O . ARG A 1 83 ? -2.631 14.711 1.410 1.00 86.12 83 ARG A O 1
ATOM 695 N N . LEU A 1 84 ? -3.439 12.638 1.703 1.00 83.94 84 LEU A N 1
ATOM 696 C CA . LEU A 1 84 ? -2.847 12.062 0.493 1.00 83.94 84 LEU A CA 1
ATOM 697 C C . LEU A 1 84 ? -3.681 12.329 -0.772 1.00 83.94 84 LEU A C 1
ATOM 699 O O . LEU A 1 84 ? -3.247 11.955 -1.855 1.00 83.94 84 LEU A O 1
ATOM 703 N N . GLY A 1 85 ? -4.876 12.920 -0.650 1.00 83.88 85 GLY A N 1
ATOM 704 C CA . GLY A 1 85 ? -5.786 13.155 -1.774 1.00 83.88 85 GLY A CA 1
ATOM 705 C C . GLY A 1 85 ? -6.424 11.886 -2.351 1.00 83.88 85 GLY A C 1
ATOM 706 O O . GLY A 1 85 ? -7.015 11.936 -3.423 1.00 83.88 85 GLY A O 1
ATOM 707 N N . LEU A 1 86 ? -6.326 10.744 -1.657 1.00 79.31 86 LEU A N 1
ATOM 708 C CA . LEU A 1 86 ? -6.805 9.444 -2.153 1.00 79.31 86 LEU A CA 1
ATOM 709 C C . LEU A 1 86 ? -8.324 9.258 -2.012 1.00 79.31 86 LEU A C 1
ATOM 711 O O . LEU A 1 86 ? -8.893 8.375 -2.646 1.00 79.31 86 LEU A O 1
ATOM 715 N N . CYS A 1 87 ? -8.980 10.050 -1.162 1.00 70.50 87 CYS A N 1
ATOM 716 C CA . CYS A 1 87 ? -10.424 9.996 -0.948 1.00 70.50 87 CYS A CA 1
ATOM 717 C C . CYS A 1 87 ? -11.018 11.400 -1.070 1.00 70.50 87 CYS A C 1
ATOM 719 O O . CYS A 1 87 ? -10.627 12.305 -0.331 1.00 70.50 87 CYS A O 1
ATOM 721 N N . TRP A 1 88 ? -11.980 11.575 -1.978 1.00 48.69 88 TRP A N 1
ATOM 722 C CA . TRP A 1 88 ? -12.674 12.847 -2.164 1.00 48.69 88 TRP A CA 1
ATOM 723 C C . TRP A 1 88 ? -13.882 12.955 -1.222 1.00 48.69 88 TRP A C 1
ATOM 725 O O . TRP A 1 88 ? -14.621 11.994 -1.015 1.00 48.69 88 TRP A O 1
ATOM 735 N N . SER A 1 89 ? -14.084 14.149 -0.665 1.00 52.28 89 SER A N 1
ATOM 736 C CA . SER A 1 89 ? -15.001 14.483 0.442 1.00 52.28 89 SER A CA 1
ATOM 737 C C . SER A 1 89 ? -16.477 14.056 0.263 1.00 52.28 89 SER A C 1
ATOM 739 O O . SER A 1 89 ? -17.218 13.958 1.238 1.00 52.28 89 SER A O 1
ATOM 741 N N . ARG A 1 90 ? -16.931 13.764 -0.964 1.00 47.19 90 ARG A N 1
ATOM 742 C CA . ARG A 1 90 ? -18.365 13.636 -1.302 1.00 47.19 90 ARG A CA 1
ATOM 743 C C . ARG A 1 90 ? -19.047 12.349 -0.833 1.00 47.19 90 ARG A C 1
ATOM 745 O O . ARG A 1 90 ? -20.267 12.322 -0.739 1.00 47.19 90 ARG A O 1
ATOM 752 N N . ARG A 1 91 ? -18.296 11.293 -0.519 1.00 46.03 91 ARG A N 1
ATOM 753 C CA . ARG A 1 91 ? -18.832 10.065 0.091 1.00 46.03 91 ARG A CA 1
ATOM 754 C C . ARG A 1 91 ? -18.114 9.805 1.410 1.00 46.03 91 ARG A C 1
ATOM 756 O O . ARG A 1 91 ? -17.294 8.900 1.515 1.00 46.03 91 ARG A O 1
ATOM 763 N N . ARG A 1 92 ? -18.445 10.584 2.445 1.00 46.91 92 ARG A N 1
ATOM 764 C CA . ARG A 1 92 ? -18.211 10.194 3.850 1.00 46.91 92 ARG A CA 1
ATOM 765 C C . ARG A 1 92 ? -19.150 9.045 4.230 1.00 46.91 92 ARG A C 1
ATOM 767 O O . ARG A 1 92 ? -19.931 9.146 5.164 1.00 46.91 92 ARG A O 1
ATOM 774 N N . SER A 1 93 ? -19.119 7.953 3.486 1.00 38.69 93 SER A N 1
ATOM 775 C CA . SER A 1 93 ? -19.875 6.762 3.837 1.00 38.69 93 SER A CA 1
ATOM 776 C C . SER A 1 93 ? -18.915 5.600 3.791 1.00 38.69 93 SER A C 1
ATOM 778 O O . SER A 1 93 ? -18.853 4.836 2.839 1.00 38.69 93 SER A O 1
ATOM 780 N N . SER A 1 94 ? -18.189 5.522 4.904 1.00 49.81 94 SER A N 1
ATOM 781 C CA . SER A 1 94 ? -17.670 4.292 5.468 1.00 49.81 94 SER A CA 1
ATOM 782 C C . SER A 1 94 ? -16.394 3.725 4.830 1.00 49.81 94 SER A C 1
ATOM 784 O O . SER A 1 94 ? -16.162 3.744 3.623 1.00 49.81 94 SER A O 1
ATOM 786 N N . ILE A 1 95 ? -15.547 3.173 5.703 1.00 52.19 95 ILE A N 1
ATOM 787 C CA . ILE A 1 95 ? -14.347 2.383 5.378 1.00 52.19 95 ILE A CA 1
ATOM 788 C C . ILE A 1 95 ? -14.689 1.206 4.429 1.00 52.19 95 ILE A C 1
ATOM 790 O O . ILE A 1 95 ? -13.804 0.634 3.796 1.00 52.19 95 ILE A O 1
ATOM 794 N N . THR A 1 96 ? -15.977 0.885 4.268 1.00 50.00 96 THR A N 1
ATOM 795 C CA . THR A 1 96 ? -16.518 -0.156 3.388 1.00 50.00 96 THR A CA 1
ATOM 796 C C . THR A 1 96 ? -16.338 0.100 1.890 1.00 50.00 96 THR A C 1
ATOM 798 O O . THR A 1 96 ? -16.364 -0.861 1.135 1.00 50.00 96 THR A O 1
ATOM 801 N N . CYS A 1 97 ? -16.090 1.333 1.426 1.00 43.34 97 CYS A N 1
ATOM 802 C CA . CYS A 1 97 ? -15.907 1.602 -0.014 1.00 43.34 97 CYS A CA 1
ATOM 803 C C . CYS A 1 97 ? -14.593 1.023 -0.601 1.00 43.34 97 CYS A C 1
ATOM 805 O O . CYS A 1 97 ? -14.367 1.100 -1.807 1.00 43.34 97 CYS A O 1
ATOM 80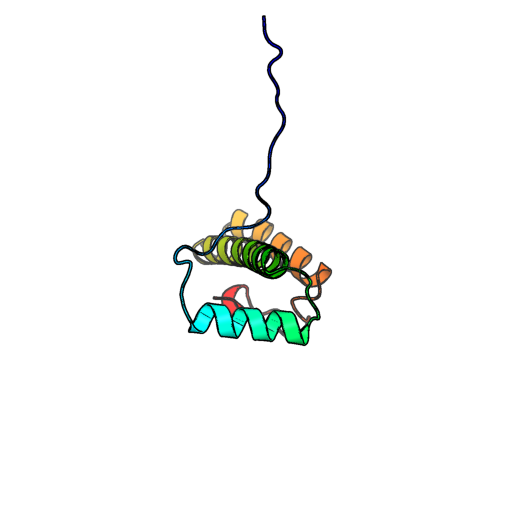7 N N . TRP A 1 98 ? -13.723 0.461 0.245 1.00 41.31 98 TRP A N 1
ATOM 808 C CA . TRP A 1 98 ? -12.444 -0.169 -0.118 1.00 41.31 98 TRP A CA 1
ATOM 809 C C . TRP A 1 98 ? -12.345 -1.656 0.295 1.00 41.31 98 TRP A C 1
ATOM 811 O O . TRP A 1 98 ? -11.250 -2.232 0.219 1.00 41.31 98 TRP A O 1
ATOM 821 N N . ALA A 1 99 ? -13.452 -2.258 0.754 1.00 36.88 99 ALA A N 1
ATOM 822 C CA . ALA A 1 99 ? -13.570 -3.702 0.981 1.00 36.88 99 ALA A CA 1
ATOM 823 C C . ALA A 1 99 ? -13.800 -4.424 -0.353 1.00 36.88 99 ALA A C 1
ATOM 825 O O . ALA A 1 99 ? -13.049 -5.399 -0.602 1.00 36.88 99 ALA A O 1
#

Organism: Polarella glacialis (NCBI:txid89957)

Radius of gyration: 18.03 Å; chains: 1; bounding box: 52×30×44 Å

Secondary structure (DSSP, 8-state):
-PPPP-----------SSS--HHHHHHHHHHHHHHT-S-HHHH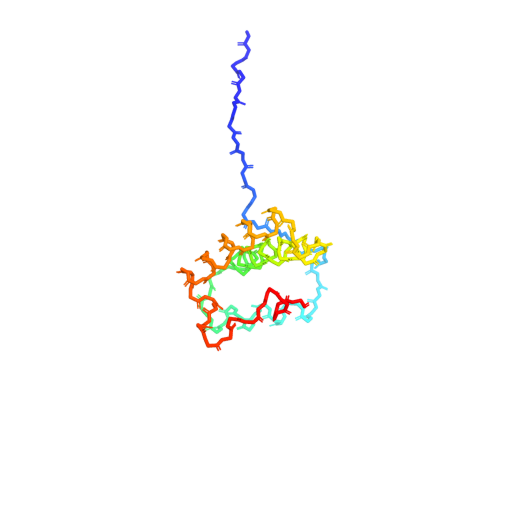HHHHHHHHHHHHHHHHHHTS-TT-HHHHHHHHHHHHHHHHTT-S-TT----GGGG-

InterPro domains:
  IPR001912 Small ribosomal subunit protein uS4, N-terminal [PF00163] (7-91)
  IPR001912 Small ribosomal subunit protein uS4, N-terminal [SM01390] (7-88)
  IPR005710 Small ribosomal subunit protein uS4, eukaryota/archaea [TIGR01018] (8-87)
  IPR022801 Small ribosomal subunit protein uS4 [PTHR11831] (11-88)

Foldseek 3Di:
DDDDDPDDDDDQFDDDPDDDDPVVVVVLVVVCVVVVPPDSRVVRSVVVVVVVLLVLLVVLVPDDPPDPCNVVSVVVSVVVCVVVVNDDPPDPDGSVVSD

Sequence (99 aa):
MGKKSYRNNGSTFRKPKRPFEKERLDAEMKIVGEYGLKNKREVWRVQYALAKIRTAARTLLTQDEKSETRLFQGEALLRRMIRLGLCWSRRRSSITCWA